Protein AF-A0A930B520-F1 (afdb_monomer_lite)

Radius of gyration: 23.23 Å; chains: 1; bounding box: 49×53×53 Å

Structure (mmCIF, N/CA/C/O backbone):
data_AF-A0A930B520-F1
#
_entry.id   AF-A0A930B520-F1
#
loop_
_atom_site.group_PDB
_atom_site.id
_atom_site.type_symbol
_atom_site.label_atom_id
_atom_site.label_alt_id
_atom_site.label_comp_id
_atom_site.label_asym_id
_atom_site.label_entity_id
_atom_site.label_seq_id
_atom_site.pdbx_PDB_ins_code
_atom_site.Cartn_x
_atom_site.Cartn_y
_atom_site.Cartn_z
_atom_site.occupancy
_atom_site.B_iso_or_equiv
_atom_site.auth_seq_id
_atom_site.auth_comp_id
_atom_site.auth_asym_id
_atom_site.auth_atom_id
_atom_site.pdbx_PDB_model_num
ATOM 1 N N . MET A 1 1 ? 3.966 -37.424 24.010 1.00 57.81 1 MET A N 1
ATOM 2 C CA . MET A 1 1 ? 2.888 -38.145 23.291 1.00 57.81 1 MET A CA 1
ATOM 3 C C . MET A 1 1 ? 1.777 -37.224 22.773 1.00 57.81 1 MET A C 1
ATOM 5 O O . MET A 1 1 ? 1.459 -37.321 21.598 1.00 57.81 1 MET A O 1
ATOM 9 N N . LYS A 1 2 ? 1.246 -36.278 23.573 1.00 58.19 2 LYS A N 1
ATOM 10 C CA . LYS A 1 2 ? 0.213 -35.315 23.119 1.00 58.19 2 LYS A CA 1
ATOM 11 C C . LYS A 1 2 ? 0.650 -34.439 21.928 1.00 58.19 2 LYS A C 1
ATOM 13 O O . LYS A 1 2 ? -0.124 -34.277 21.002 1.00 58.19 2 LYS A O 1
ATOM 18 N N . LEU A 1 3 ? 1.906 -33.977 21.903 1.00 71.31 3 LEU A N 1
ATOM 19 C CA . LEU A 1 3 ? 2.440 -33.111 20.835 1.00 71.31 3 LEU A CA 1
ATOM 20 C C . LEU A 1 3 ? 2.472 -33.784 19.444 1.00 71.31 3 LEU A C 1
ATOM 22 O O . LEU A 1 3 ? 2.159 -33.152 18.444 1.00 71.31 3 LEU A O 1
ATOM 26 N N . ILE A 1 4 ? 2.806 -35.077 19.393 1.00 79.56 4 ILE A N 1
ATOM 27 C CA . ILE A 1 4 ? 2.847 -35.872 18.152 1.00 79.56 4 ILE A CA 1
ATOM 28 C C . ILE A 1 4 ? 1.437 -36.123 17.617 1.00 79.56 4 ILE A C 1
ATOM 30 O O . ILE A 1 4 ? 1.209 -36.034 16.415 1.00 79.56 4 ILE A O 1
ATOM 34 N N . TYR A 1 5 ? 0.476 -36.368 18.509 1.00 79.44 5 TYR A N 1
ATOM 35 C CA . TYR A 1 5 ? -0.920 -36.558 18.124 1.00 79.44 5 TYR A CA 1
ATOM 36 C C . TYR A 1 5 ? -1.526 -35.268 17.556 1.00 79.44 5 TYR A C 1
ATOM 38 O O . TYR A 1 5 ? -2.202 -35.303 16.531 1.00 79.44 5 TYR A O 1
ATOM 46 N N . THR A 1 6 ? -1.213 -34.115 18.159 1.00 76.81 6 THR A N 1
ATOM 47 C CA . THR A 1 6 ? -1.631 -32.807 17.634 1.00 76.81 6 THR A CA 1
ATOM 48 C C . THR A 1 6 ? -1.019 -32.523 16.259 1.00 76.81 6 THR A C 1
ATOM 50 O O . THR A 1 6 ? -1.714 -32.007 15.391 1.00 76.81 6 THR A O 1
ATOM 53 N N . LEU A 1 7 ? 0.244 -32.902 16.028 1.00 77.88 7 LEU A N 1
ATOM 54 C CA . LEU A 1 7 ? 0.922 -32.726 14.738 1.00 77.88 7 LEU A CA 1
ATOM 55 C C . LEU A 1 7 ? 0.317 -33.615 13.633 1.00 77.88 7 LEU A C 1
ATOM 57 O O . LEU A 1 7 ? 0.124 -33.157 12.511 1.00 77.88 7 LEU A O 1
ATOM 61 N N . ILE A 1 8 ? -0.030 -34.865 13.958 1.00 75.56 8 ILE A N 1
ATOM 62 C CA . ILE A 1 8 ? -0.644 -35.824 13.022 1.00 75.56 8 ILE A CA 1
ATOM 63 C C . ILE A 1 8 ? -2.065 -35.396 12.637 1.00 75.56 8 ILE A C 1
ATOM 65 O O . ILE A 1 8 ? -2.412 -35.417 11.460 1.00 75.56 8 ILE A O 1
ATOM 69 N N . VAL A 1 9 ? -2.877 -34.948 13.600 1.00 74.94 9 VAL A N 1
ATOM 70 C CA . VAL A 1 9 ? -4.242 -34.455 13.334 1.00 74.94 9 VAL A CA 1
ATOM 71 C C . VAL A 1 9 ? -4.226 -33.174 12.491 1.00 74.94 9 VAL A C 1
ATOM 73 O O . VAL A 1 9 ? -5.105 -32.985 11.655 1.00 74.94 9 VAL A O 1
ATOM 76 N N . LEU A 1 10 ? -3.206 -32.323 12.653 1.00 72.50 10 LEU A N 1
ATOM 77 C CA . LEU A 1 10 ? -3.020 -31.111 11.849 1.00 72.50 10 LEU A CA 1
ATOM 78 C C . LEU A 1 10 ? -2.583 -31.416 10.401 1.00 72.50 10 LEU A C 1
ATOM 80 O O . LEU A 1 10 ? -2.904 -30.654 9.493 1.00 72.50 10 LEU A O 1
ATOM 84 N N . LEU A 1 11 ? -1.871 -32.529 10.184 1.00 68.25 11 LEU A N 1
ATOM 85 C CA . LEU A 1 11 ? -1.381 -32.968 8.870 1.00 68.25 11 LEU A CA 1
ATOM 86 C C . LEU A 1 11 ? -2.365 -33.881 8.117 1.00 68.25 11 LEU A C 1
ATOM 88 O O . LEU A 1 11 ? -2.302 -33.955 6.892 1.00 68.25 11 LEU A O 1
ATOM 92 N N . LEU A 1 12 ? -3.306 -34.533 8.809 1.00 64.75 12 LEU A N 1
ATOM 93 C CA . LEU A 1 12 ? -4.332 -35.384 8.192 1.00 64.75 12 LEU A CA 1
ATOM 94 C C . LEU A 1 12 ? -5.151 -34.700 7.074 1.00 64.75 12 LEU A C 1
ATOM 96 O O . LEU A 1 12 ? -5.313 -35.315 6.019 1.00 64.75 12 LEU A O 1
ATOM 100 N N . PRO A 1 13 ? -5.645 -33.449 7.225 1.00 62.06 13 PRO A N 1
ATOM 101 C CA . PRO A 1 13 ? -6.385 -32.786 6.150 1.00 62.06 13 PRO A CA 1
ATOM 102 C C . PRO A 1 13 ? -5.514 -32.445 4.928 1.00 62.06 13 PRO A C 1
ATOM 104 O O . PRO A 1 13 ? -6.061 -32.237 3.848 1.00 62.06 13 PRO A O 1
ATOM 107 N N . ALA A 1 14 ? -4.179 -32.444 5.053 1.00 58.47 14 ALA A N 1
ATOM 108 C CA . ALA A 1 14 ? -3.265 -32.232 3.928 1.00 58.47 14 ALA A CA 1
ATOM 109 C C . ALA A 1 14 ? -3.061 -33.496 3.070 1.00 58.47 14 ALA A C 1
ATOM 111 O O . ALA A 1 14 ? -2.701 -33.387 1.901 1.00 58.47 14 ALA A O 1
ATOM 112 N N . MET A 1 15 ? -3.310 -34.691 3.620 1.00 56.66 15 MET A N 1
ATOM 113 C CA . MET A 1 15 ? -3.106 -35.963 2.911 1.00 56.66 15 MET A CA 1
ATOM 114 C C . MET A 1 15 ? -4.348 -36.453 2.144 1.00 56.66 15 MET A C 1
ATOM 116 O O . MET A 1 15 ? -4.240 -37.404 1.376 1.00 56.66 15 MET A O 1
ATOM 120 N N . GLY A 1 16 ? -5.521 -35.832 2.334 1.00 58.41 16 GLY A N 1
ATOM 121 C CA . GLY A 1 16 ? -6.809 -36.420 1.936 1.00 58.41 16 GLY A CA 1
ATOM 122 C C . GLY A 1 16 ? -7.620 -35.729 0.836 1.00 58.41 16 GLY A C 1
ATOM 123 O O . GLY A 1 16 ? -8.688 -36.232 0.511 1.00 58.41 16 GLY A O 1
ATOM 124 N N . MET A 1 17 ? -7.190 -34.601 0.265 1.00 45.59 17 MET A N 1
ATOM 125 C CA . MET A 1 17 ? -7.994 -33.879 -0.738 1.00 45.59 17 MET A CA 1
ATOM 126 C C . MET A 1 17 ? -7.102 -33.289 -1.836 1.00 45.59 17 MET A C 1
ATOM 128 O O . MET A 1 17 ? -6.948 -32.076 -1.958 1.00 45.59 17 MET A O 1
ATOM 132 N N . ALA A 1 18 ? -6.514 -34.150 -2.668 1.00 44.16 18 ALA A N 1
ATOM 133 C CA . ALA A 1 18 ? -6.115 -33.728 -4.005 1.00 44.16 18 ALA A CA 1
ATOM 134 C C . ALA A 1 18 ? -7.405 -33.446 -4.788 1.00 44.16 18 ALA A C 1
ATOM 136 O O . ALA A 1 18 ? -8.053 -34.353 -5.306 1.00 44.16 18 ALA A O 1
ATOM 137 N N . GLN A 1 19 ? -7.826 -32.185 -4.804 1.00 52.44 19 GLN A N 1
ATOM 138 C CA . GLN A 1 19 ? -8.961 -31.733 -5.592 1.00 52.44 19 GLN A CA 1
ATOM 139 C C . GLN A 1 19 ? -8.549 -31.807 -7.070 1.00 52.44 19 GLN A C 1
ATOM 141 O O . GLN A 1 19 ? -7.927 -30.890 -7.601 1.00 52.44 19 GLN A O 1
ATOM 146 N N . SER A 1 20 ? -8.836 -32.931 -7.731 1.00 46.47 20 SER A N 1
ATOM 147 C CA . SER A 1 20 ? -8.718 -33.077 -9.185 1.00 46.47 20 SER A CA 1
ATOM 148 C C . SER A 1 20 ? -9.750 -32.165 -9.850 1.00 46.47 20 SER A C 1
ATOM 150 O O . SER A 1 20 ? -10.877 -32.561 -10.132 1.00 46.47 20 SER A O 1
ATOM 152 N N . GLN A 1 21 ? -9.397 -30.892 -10.013 1.00 51.16 21 GLN A N 1
ATOM 153 C CA . GLN A 1 21 ? -10.277 -29.866 -10.557 1.00 51.16 21 GLN A CA 1
ATOM 154 C C . GLN A 1 21 ? -10.183 -29.891 -12.090 1.00 51.16 21 GLN A C 1
ATOM 156 O O . GLN A 1 21 ? -9.381 -29.185 -12.695 1.00 51.16 21 GLN A O 1
ATOM 161 N N . THR A 1 22 ? -10.980 -30.756 -12.722 1.00 56.88 22 THR A N 1
ATOM 162 C CA . THR A 1 22 ? -11.008 -30.976 -14.182 1.00 56.88 22 THR A CA 1
ATOM 163 C C . THR A 1 22 ? -11.799 -29.886 -14.924 1.00 56.88 22 THR A C 1
ATOM 165 O O . THR A 1 22 ? -12.743 -30.166 -15.658 1.00 56.88 22 THR A O 1
ATOM 168 N N . GLY A 1 23 ? -11.424 -28.620 -14.724 1.00 63.34 23 GLY A N 1
ATOM 169 C CA . GLY A 1 23 ? -11.990 -27.475 -15.441 1.00 63.34 23 GLY A CA 1
ATOM 170 C C . GLY A 1 23 ? -11.914 -26.177 -14.639 1.00 63.34 23 GLY A C 1
ATOM 171 O O . GLY A 1 23 ? -12.100 -26.174 -13.422 1.00 63.34 23 GLY A O 1
ATOM 172 N N . ILE A 1 24 ? -11.650 -25.060 -15.325 1.00 67.00 24 ILE A N 1
ATOM 173 C CA . ILE A 1 24 ? -11.761 -23.724 -14.731 1.00 67.00 24 ILE A CA 1
ATOM 174 C C . ILE A 1 24 ? -13.244 -23.478 -14.453 1.00 67.00 24 ILE A C 1
ATOM 176 O O . ILE A 1 24 ? -14.030 -23.272 -15.374 1.00 67.00 24 ILE A O 1
ATOM 180 N N . ILE A 1 25 ? -13.629 -23.537 -13.180 1.00 68.50 25 ILE A N 1
ATOM 181 C CA . ILE A 1 25 ? -14.979 -23.183 -12.742 1.00 68.50 25 ILE A CA 1
ATOM 182 C C . ILE A 1 25 ? -15.114 -21.663 -12.932 1.00 68.50 25 ILE A C 1
ATOM 184 O O . ILE A 1 25 ? -14.352 -20.924 -12.300 1.00 68.50 25 ILE A O 1
ATOM 188 N N . PRO A 1 26 ? -16.022 -21.168 -13.795 1.00 68.69 26 PRO A N 1
ATOM 189 C CA . PRO A 1 26 ? -16.223 -19.734 -13.963 1.00 68.69 26 PRO A CA 1
ATOM 190 C C . PRO A 1 26 ? -16.649 -19.121 -12.624 1.00 68.69 26 PRO A C 1
ATOM 192 O O . PRO A 1 26 ? -17.489 -19.676 -11.913 1.00 68.69 26 PRO A O 1
ATOM 195 N N . SER A 1 27 ? -16.042 -17.994 -12.245 1.00 66.19 27 SER A N 1
ATOM 196 C CA . SER A 1 27 ? -16.357 -17.330 -10.982 1.00 66.19 27 SER A CA 1
ATOM 197 C C . SER A 1 27 ? -17.813 -16.854 -11.004 1.00 66.19 27 SER A C 1
ATOM 199 O O . SER A 1 27 ? -18.188 -15.966 -11.764 1.00 66.19 27 SER A O 1
ATOM 201 N N . ALA A 1 28 ? -18.658 -17.441 -10.156 1.00 61.91 28 ALA A N 1
ATOM 202 C CA . ALA A 1 28 ? -20.090 -17.134 -10.079 1.00 61.91 28 ALA A CA 1
ATOM 203 C C . ALA A 1 28 ? -20.405 -15.762 -9.429 1.00 61.91 28 ALA A C 1
ATOM 205 O O . ALA A 1 28 ? -21.452 -15.584 -8.812 1.00 61.91 28 ALA A O 1
ATOM 206 N N . GLY A 1 29 ? -19.505 -14.779 -9.532 1.00 70.12 29 GLY A N 1
ATOM 207 C CA . GLY A 1 29 ? -19.604 -13.512 -8.805 1.00 70.12 29 GLY A CA 1
ATOM 208 C C . GLY A 1 29 ? -19.544 -13.691 -7.280 1.00 70.12 29 GLY A C 1
ATOM 209 O O . GLY A 1 29 ? -19.031 -14.688 -6.770 1.00 70.12 29 GLY A O 1
ATOM 210 N N . MET A 1 30 ? -20.055 -12.705 -6.535 1.00 72.69 30 MET A N 1
ATOM 211 C CA . MET A 1 30 ? -20.179 -12.796 -5.075 1.00 72.69 30 MET A CA 1
ATOM 212 C C . MET A 1 30 ? -21.317 -13.756 -4.709 1.00 72.69 30 MET A C 1
ATOM 214 O O . MET A 1 30 ? -22.475 -13.355 -4.614 1.00 72.69 30 MET A O 1
ATOM 218 N N . SER A 1 31 ? -20.992 -15.029 -4.498 1.00 85.56 31 SER A N 1
ATOM 219 C CA . SER A 1 31 ? -21.944 -16.002 -3.960 1.00 85.56 31 SER A CA 1
ATOM 220 C C . SER A 1 31 ? -22.070 -15.856 -2.443 1.00 85.56 31 SER A C 1
ATOM 222 O O . SER A 1 31 ? -21.094 -15.546 -1.753 1.00 85.56 31 SER A O 1
ATOM 224 N N . VAL A 1 32 ? -23.258 -16.136 -1.902 1.00 86.31 32 VAL A N 1
ATOM 225 C CA . VAL A 1 32 ? -23.516 -16.121 -0.449 1.00 86.31 32 VAL A CA 1
ATOM 226 C C . VAL A 1 32 ? -22.542 -17.043 0.292 1.00 86.31 32 VAL A C 1
ATOM 228 O O . VAL A 1 32 ? -22.034 -16.691 1.354 1.00 86.31 32 VAL A O 1
ATOM 231 N N . GLU A 1 33 ? -22.201 -18.180 -0.313 1.00 88.44 33 GLU A N 1
ATOM 232 C CA . GLU A 1 33 ? -21.216 -19.113 0.225 1.00 88.44 33 GLU A CA 1
ATOM 233 C C . GLU A 1 33 ? -19.809 -18.500 0.318 1.00 88.44 33 GLU A C 1
ATOM 235 O O . GLU A 1 33 ? -19.154 -18.632 1.350 1.00 88.44 33 GLU A O 1
ATOM 240 N N . SER A 1 34 ? -19.343 -17.791 -0.719 1.00 87.62 34 SER A N 1
ATOM 241 C CA . SER A 1 34 ? -18.027 -17.133 -0.696 1.00 87.62 34 SER A CA 1
ATOM 242 C C . SER A 1 34 ? -17.933 -16.056 0.388 1.00 87.62 34 SER A C 1
ATOM 244 O O . SER A 1 34 ? -16.927 -15.975 1.096 1.00 87.62 34 SER A O 1
ATOM 246 N N . VAL A 1 35 ? -19.009 -15.287 0.581 1.00 89.69 35 VAL A N 1
ATOM 247 C CA . VAL A 1 35 ? -19.088 -14.251 1.617 1.00 89.69 35 VAL A CA 1
ATOM 248 C C . VAL A 1 35 ? -19.097 -14.884 3.008 1.00 89.69 35 VAL A C 1
ATOM 250 O O . VAL A 1 35 ? -18.314 -14.479 3.865 1.00 89.69 35 VAL A O 1
ATOM 253 N N . LEU A 1 36 ? -19.913 -15.921 3.227 1.00 93.06 36 LEU A N 1
ATOM 254 C CA . LEU A 1 36 ? -19.953 -16.667 4.489 1.00 93.06 36 LEU A CA 1
ATOM 255 C C . LEU A 1 36 ? -18.595 -17.284 4.830 1.00 93.06 36 LEU A C 1
ATOM 257 O O . LEU A 1 36 ? -18.137 -17.156 5.964 1.00 93.06 36 LEU A O 1
ATOM 261 N N . ARG A 1 37 ? -17.922 -17.906 3.855 1.00 92.12 37 ARG A N 1
ATOM 262 C CA . ARG A 1 37 ? -16.565 -18.451 4.024 1.00 92.12 37 ARG A CA 1
ATOM 263 C C . ARG A 1 37 ? -15.565 -17.355 4.407 1.00 92.12 37 ARG A C 1
ATOM 265 O O . ARG A 1 37 ? -14.762 -17.564 5.313 1.00 92.12 37 ARG A O 1
ATOM 272 N N . GLY A 1 38 ? -15.643 -16.180 3.776 1.00 92.19 38 GLY A N 1
ATOM 273 C CA . GLY A 1 38 ? -14.806 -15.022 4.107 1.00 92.19 38 GLY A CA 1
ATOM 274 C C . GLY A 1 38 ? -15.024 -14.511 5.536 1.00 92.19 38 GLY A C 1
ATOM 275 O O . GLY A 1 38 ? -14.061 -14.346 6.286 1.00 92.19 38 GLY A O 1
ATOM 276 N N . VAL A 1 39 ? -16.285 -14.329 5.942 1.00 93.75 39 VAL A N 1
ATOM 277 C CA . VAL A 1 39 ? -16.649 -13.902 7.306 1.00 93.75 39 VAL A CA 1
ATOM 278 C C . VAL A 1 39 ? -16.210 -14.942 8.338 1.00 93.75 39 VAL A C 1
ATOM 280 O O . VAL A 1 39 ? -15.607 -14.584 9.347 1.00 93.75 39 VAL A O 1
ATOM 283 N N . MET A 1 40 ? -16.426 -16.233 8.069 1.00 95.25 40 MET A N 1
ATOM 284 C CA . MET A 1 40 ? -15.957 -17.319 8.932 1.00 95.25 40 MET A CA 1
ATOM 285 C C . MET A 1 40 ? -14.435 -17.301 9.098 1.00 95.25 40 MET A C 1
ATOM 287 O O . MET A 1 40 ? -13.947 -17.385 10.223 1.00 95.25 40 MET A O 1
ATOM 291 N N . GLY A 1 41 ? -13.680 -17.130 8.008 1.00 95.44 41 GLY A N 1
ATOM 292 C CA . GLY A 1 41 ? -12.222 -17.000 8.068 1.00 95.44 41 GLY A CA 1
ATOM 293 C C . GLY A 1 41 ? -11.782 -15.834 8.958 1.00 95.44 41 GLY A C 1
ATOM 294 O O . GLY A 1 41 ? -10.906 -15.992 9.807 1.00 95.44 41 GLY A O 1
ATOM 295 N N . MET A 1 42 ? -12.450 -14.687 8.838 1.00 95.19 42 MET A N 1
ATOM 296 C CA . MET A 1 42 ? -12.189 -13.507 9.662 1.00 95.19 42 MET A CA 1
ATOM 297 C C . MET A 1 42 ? -12.483 -13.760 11.150 1.00 95.19 42 MET A C 1
ATOM 299 O O . MET A 1 42 ? -11.655 -13.436 12.003 1.00 95.19 42 MET A O 1
ATOM 303 N N . CYS A 1 43 ? -13.605 -14.410 11.474 1.00 95.31 43 CYS A N 1
ATOM 304 C CA . CYS A 1 43 ? -13.936 -14.814 12.843 1.00 95.31 43 CYS A CA 1
ATOM 305 C C . CYS A 1 43 ? -12.905 -1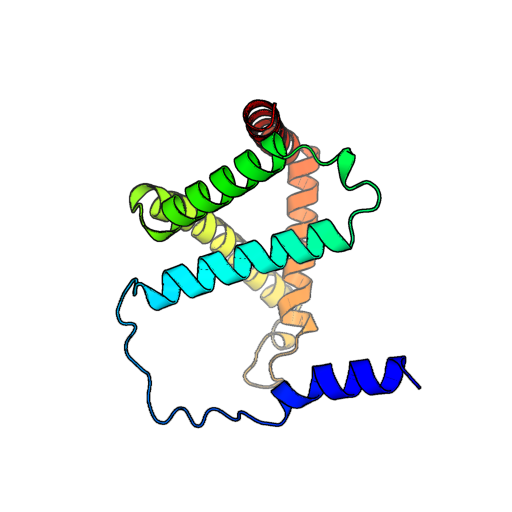5.789 13.429 1.00 95.31 43 CYS A C 1
ATOM 307 O O . CYS A 1 43 ? -12.509 -15.633 14.584 1.00 95.31 43 CYS A O 1
ATOM 309 N N . VAL A 1 44 ? -12.433 -16.763 12.644 1.00 96.81 44 VAL A N 1
ATOM 310 C CA . VAL A 1 44 ? -11.406 -17.722 13.079 1.00 96.81 44 VAL A CA 1
ATOM 311 C C . VAL A 1 44 ? -10.085 -17.012 13.379 1.00 96.81 44 VAL A C 1
ATOM 313 O O . VAL A 1 44 ? -9.489 -17.270 14.423 1.00 96.81 44 VAL A O 1
ATOM 316 N N . LEU A 1 45 ? -9.646 -16.076 12.530 1.00 95.12 45 LEU A N 1
ATOM 317 C CA . LEU A 1 45 ? -8.427 -15.296 12.779 1.00 95.12 45 LEU A CA 1
ATOM 318 C C . LEU A 1 45 ? -8.537 -14.447 14.054 1.00 95.12 45 LEU A C 1
ATOM 320 O O . LEU A 1 45 ? -7.606 -14.434 14.862 1.00 95.12 45 LEU A O 1
ATOM 324 N N . LEU A 1 46 ? -9.684 -13.797 14.281 1.00 94.19 46 LEU A N 1
ATOM 325 C CA . LEU A 1 46 ? -9.940 -13.051 15.518 1.00 94.19 46 LEU A CA 1
ATOM 326 C C . LEU A 1 46 ? -9.961 -13.968 16.748 1.00 94.19 46 LEU A C 1
ATOM 328 O O . LEU A 1 46 ? -9.419 -13.608 17.792 1.00 94.19 46 LEU A O 1
ATOM 332 N N . MET A 1 47 ? -10.536 -15.167 16.630 1.00 93.25 47 MET A N 1
ATOM 333 C CA . MET A 1 47 ? -10.546 -16.162 17.702 1.00 93.25 47 MET A CA 1
ATOM 334 C C . MET A 1 47 ? -9.130 -16.646 18.034 1.00 93.25 47 MET A C 1
ATOM 336 O O . MET A 1 47 ? -8.779 -16.726 19.210 1.00 93.25 47 MET A O 1
ATOM 340 N N . ILE A 1 48 ? -8.296 -16.925 17.028 1.00 94.81 48 ILE A N 1
ATOM 341 C CA . ILE A 1 48 ? -6.890 -17.301 17.233 1.00 94.81 48 ILE A CA 1
ATOM 342 C C . ILE A 1 48 ? -6.148 -16.163 17.946 1.00 94.81 48 ILE A C 1
ATOM 344 O O . ILE A 1 48 ? -5.504 -16.401 18.968 1.00 94.81 48 ILE A O 1
ATOM 348 N N . ALA A 1 49 ? -6.297 -14.920 17.478 1.00 93.31 49 ALA A N 1
ATOM 349 C CA . ALA A 1 49 ? -5.692 -13.755 18.123 1.00 93.31 49 ALA A CA 1
ATOM 350 C C . ALA A 1 49 ? -6.158 -13.587 19.584 1.00 93.31 49 ALA A C 1
ATOM 352 O O . ALA A 1 49 ? -5.351 -13.304 20.469 1.00 93.31 49 ALA A O 1
ATOM 353 N N . PHE A 1 50 ? -7.443 -13.824 19.867 1.00 92.44 50 PHE A N 1
ATOM 354 C CA . PHE A 1 50 ? -7.997 -13.793 21.221 1.00 92.44 50 PHE A CA 1
ATOM 355 C C . PHE A 1 50 ? -7.439 -14.909 22.119 1.00 92.44 50 PHE A C 1
ATOM 357 O O . PHE A 1 50 ? -7.137 -14.667 23.289 1.00 92.44 50 PHE A O 1
ATOM 364 N N . LEU A 1 51 ? -7.271 -16.127 21.592 1.00 93.06 51 LEU A N 1
ATOM 365 C CA . LEU A 1 51 ? -6.749 -17.271 22.344 1.00 93.06 51 LEU A CA 1
ATOM 366 C C . LEU A 1 51 ? -5.285 -17.080 22.755 1.00 93.06 51 LEU A C 1
ATOM 368 O O . LEU A 1 51 ? -4.935 -17.388 23.897 1.00 93.06 51 LEU A O 1
ATOM 372 N N . PHE A 1 52 ? -4.464 -16.538 21.855 1.00 94.50 52 PHE A N 1
ATOM 373 C CA . PHE A 1 52 ? -3.053 -16.237 22.108 1.00 94.50 52 PHE A CA 1
ATOM 374 C C . PHE A 1 52 ? -2.823 -14.890 22.814 1.00 94.50 52 PHE A C 1
ATOM 376 O O . PHE A 1 52 ? -1.686 -14.560 23.149 1.00 94.50 52 PHE A O 1
ATOM 383 N N . SER A 1 53 ? -3.878 -14.115 23.084 1.00 93.00 53 SER A N 1
ATOM 384 C CA . SER A 1 53 ? -3.754 -12.853 23.813 1.00 93.00 53 SER A CA 1
ATOM 385 C C . SER A 1 53 ? -3.416 -13.089 25.285 1.00 93.00 53 SER A C 1
ATOM 387 O O . SER A 1 53 ? -4.130 -13.793 26.006 1.00 93.00 53 SER A O 1
ATOM 389 N N . HIS A 1 54 ? -2.340 -12.443 25.736 1.00 91.19 54 HIS A N 1
ATOM 390 C CA . HIS A 1 54 ? -1.855 -12.507 27.113 1.00 91.19 54 HIS A CA 1
ATOM 391 C C . HIS A 1 54 ? -2.854 -11.909 28.118 1.00 91.19 54 HIS A C 1
ATOM 393 O O . HIS A 1 54 ? -3.061 -12.465 29.193 1.00 91.19 54 HIS A O 1
ATOM 399 N N . ASN A 1 55 ? -3.517 -10.802 27.765 1.00 90.50 55 ASN A N 1
ATOM 400 C CA . ASN A 1 55 ? -4.492 -10.136 28.629 1.00 90.50 55 ASN A CA 1
ATOM 401 C C . ASN A 1 55 ? -5.817 -9.917 27.890 1.00 90.50 55 ASN A C 1
ATOM 403 O O . ASN A 1 55 ? -6.090 -8.853 27.336 1.00 90.50 55 ASN A O 1
ATOM 407 N N . ARG A 1 56 ? -6.667 -10.948 27.922 1.00 86.31 56 ARG A N 1
ATOM 408 C CA . ARG A 1 56 ? -7.957 -10.985 27.212 1.00 86.31 56 ARG A CA 1
ATOM 409 C C . ARG A 1 56 ? -8.947 -9.908 27.663 1.00 86.31 56 ARG A C 1
ATOM 411 O O . ARG A 1 56 ? -9.831 -9.540 26.897 1.00 86.31 56 ARG A O 1
ATOM 418 N N . ARG A 1 57 ? -8.807 -9.398 28.892 1.00 80.62 57 ARG A N 1
ATOM 419 C CA . ARG A 1 57 ? -9.680 -8.349 29.448 1.00 80.62 57 ARG A CA 1
ATOM 420 C C . ARG A 1 57 ? -9.260 -6.938 29.037 1.00 80.62 57 ARG A C 1
ATOM 422 O O . ARG A 1 57 ? -10.100 -6.051 29.034 1.00 80.62 57 ARG A O 1
ATOM 429 N N . ALA A 1 58 ? -7.997 -6.738 28.663 1.00 91.00 58 ALA A N 1
ATOM 430 C CA . ALA A 1 58 ? -7.480 -5.447 28.206 1.00 91.00 58 ALA A CA 1
ATOM 431 C C . ALA A 1 58 ? -7.641 -5.225 26.690 1.00 91.00 58 ALA A C 1
ATOM 433 O O . ALA A 1 58 ? -7.122 -4.250 26.147 1.00 91.00 58 ALA A O 1
ATOM 434 N N . ILE A 1 59 ? -8.337 -6.123 25.984 1.00 89.19 59 ILE A N 1
ATOM 435 C CA . ILE A 1 59 ? -8.561 -5.991 24.543 1.00 89.19 59 ILE A CA 1
ATOM 436 C C . ILE A 1 59 ? -9.542 -4.842 24.287 1.00 89.19 59 ILE A C 1
ATOM 438 O O . ILE A 1 59 ? -10.715 -4.904 24.659 1.00 89.19 59 ILE A O 1
ATOM 442 N N . ALA A 1 60 ? -9.069 -3.803 23.600 1.00 90.88 60 ALA A N 1
ATOM 443 C CA . ALA A 1 60 ? -9.892 -2.685 23.157 1.00 90.88 60 ALA A CA 1
ATOM 444 C C . ALA A 1 60 ? -10.756 -3.090 21.947 1.00 90.88 60 ALA A C 1
ATOM 446 O O . ALA A 1 60 ? -10.409 -2.833 20.795 1.00 90.88 60 ALA A O 1
ATOM 447 N N . TRP A 1 61 ? -11.907 -3.719 22.196 1.00 90.00 61 TRP A N 1
ATOM 448 C CA . TRP A 1 61 ? -12.821 -4.190 21.143 1.00 90.00 61 TRP A CA 1
ATOM 449 C C . TRP A 1 61 ? -13.294 -3.086 20.187 1.00 90.00 61 TRP A C 1
ATOM 451 O O . TRP A 1 61 ? -13.498 -3.356 19.005 1.00 90.00 61 TRP A O 1
ATOM 461 N N . LYS A 1 62 ? -13.386 -1.833 20.660 1.00 90.56 62 LYS A N 1
ATOM 462 C CA . LYS A 1 62 ? -13.655 -0.661 19.810 1.00 90.56 62 LYS A CA 1
ATOM 463 C C . LYS A 1 62 ? -12.570 -0.492 18.739 1.00 90.56 62 LYS A C 1
ATOM 465 O O . LYS A 1 62 ? -12.879 -0.391 17.558 1.00 90.56 62 LYS A O 1
ATOM 470 N N . THR A 1 63 ? -11.302 -0.528 19.142 1.00 91.75 63 THR A N 1
ATOM 471 C CA . THR A 1 63 ? -10.139 -0.433 18.249 1.00 91.75 63 THR A CA 1
ATOM 472 C C . THR A 1 63 ? -10.109 -1.585 17.244 1.00 91.75 63 THR A C 1
ATOM 474 O O . THR A 1 63 ? -9.904 -1.348 16.056 1.00 91.75 63 THR A O 1
ATOM 477 N N . VAL A 1 64 ? -10.378 -2.816 17.691 1.00 92.88 64 VAL A N 1
ATOM 478 C CA . VAL A 1 64 ? -10.439 -3.994 16.807 1.00 92.88 64 VAL A CA 1
ATOM 479 C C . VAL A 1 64 ? -11.547 -3.841 15.758 1.00 92.88 64 VAL A C 1
ATOM 481 O O . VAL A 1 64 ? -11.288 -4.020 14.570 1.00 92.88 64 VAL A O 1
ATOM 484 N N . GLY A 1 65 ? -12.760 -3.459 16.171 1.00 93.19 65 GLY A N 1
ATOM 485 C CA . GLY A 1 65 ? -13.897 -3.274 15.263 1.00 93.19 65 GLY A CA 1
ATOM 486 C C . GLY A 1 65 ? -13.685 -2.148 14.250 1.00 93.19 65 GLY A C 1
ATOM 487 O O . GLY A 1 65 ? -13.988 -2.311 13.067 1.00 93.19 65 GLY A O 1
ATOM 488 N N . ILE A 1 66 ? -13.101 -1.027 14.681 1.00 93.94 66 ILE A N 1
ATOM 489 C CA . ILE A 1 66 ? -12.761 0.082 13.782 1.00 93.94 66 ILE A CA 1
ATOM 490 C C . ILE A 1 66 ? -11.684 -0.341 12.780 1.00 93.94 66 ILE A C 1
ATOM 492 O O . ILE A 1 66 ? -11.845 -0.098 11.586 1.00 93.94 66 ILE A O 1
ATOM 496 N N . GLY A 1 67 ? -10.618 -1.008 13.232 1.00 93.25 67 GLY A N 1
ATOM 497 C CA . GLY A 1 67 ? -9.565 -1.507 12.345 1.00 93.25 67 GLY A CA 1
ATOM 498 C C . GLY A 1 67 ? -10.114 -2.459 11.280 1.00 93.25 67 GLY A C 1
ATOM 499 O O . GLY A 1 67 ? -9.824 -2.293 10.096 1.00 93.25 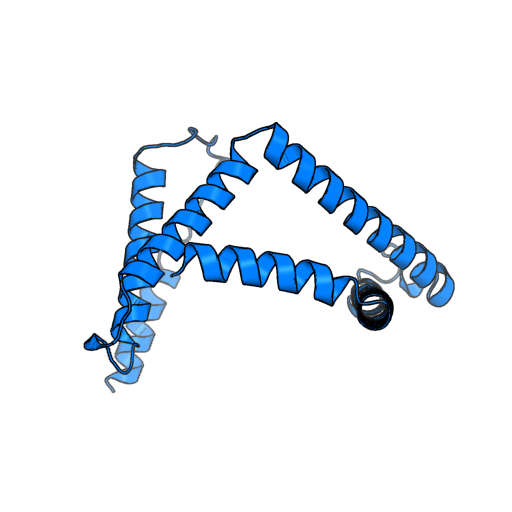67 GLY A O 1
ATOM 500 N N . LEU A 1 68 ? -10.987 -3.388 11.685 1.00 94.62 68 LEU A N 1
ATOM 501 C CA . LEU A 1 68 ? -11.650 -4.317 10.770 1.00 94.62 68 LEU A CA 1
ATOM 502 C C . LEU A 1 68 ? -12.523 -3.590 9.742 1.00 94.62 68 LEU A C 1
ATOM 504 O O . LEU A 1 68 ? -12.503 -3.916 8.556 1.00 94.62 68 LEU A O 1
ATOM 508 N N . THR A 1 69 ? -13.256 -2.573 10.193 1.00 94.56 69 THR A N 1
ATOM 509 C CA . THR A 1 69 ? -14.118 -1.758 9.332 1.00 94.56 69 THR A CA 1
ATOM 510 C C . THR A 1 69 ? -13.299 -0.992 8.298 1.00 94.56 69 THR A C 1
ATOM 512 O O . THR A 1 69 ? -13.642 -1.012 7.120 1.00 94.56 69 THR A O 1
ATOM 515 N N . ILE A 1 70 ? -12.187 -0.367 8.701 1.00 93.75 70 ILE A N 1
ATOM 516 C CA . ILE A 1 70 ? -11.281 0.338 7.782 1.00 93.75 70 ILE A CA 1
ATOM 517 C C . ILE A 1 70 ? -10.699 -0.634 6.751 1.00 93.75 70 ILE A C 1
ATOM 519 O O . ILE A 1 70 ? -10.651 -0.305 5.567 1.00 93.75 70 ILE A O 1
ATOM 523 N N . GLN A 1 71 ? -10.295 -1.836 7.174 1.00 93.56 71 GLN A N 1
ATOM 524 C CA . GLN A 1 71 ? -9.764 -2.856 6.271 1.00 93.56 71 GLN A CA 1
ATOM 525 C C . GLN A 1 71 ? -10.805 -3.299 5.233 1.00 93.56 71 GLN A C 1
ATOM 527 O O . GLN A 1 71 ? -10.489 -3.361 4.045 1.00 93.56 71 GLN A O 1
ATOM 532 N N . LEU A 1 72 ? -12.046 -3.566 5.655 1.00 94.31 72 LEU A N 1
ATOM 533 C CA . LEU A 1 72 ? -13.144 -3.920 4.749 1.00 94.31 72 LEU A CA 1
ATOM 534 C C . LEU A 1 72 ? -13.510 -2.768 3.810 1.00 94.31 72 LEU A C 1
ATOM 536 O O . LEU A 1 72 ? -13.719 -2.993 2.620 1.00 94.31 72 LEU A O 1
ATOM 540 N N . PHE A 1 73 ? -13.551 -1.540 4.326 1.00 94.38 73 PHE A N 1
ATOM 541 C CA . PHE A 1 73 ? -13.847 -0.349 3.537 1.00 94.38 73 PHE A CA 1
ATOM 542 C C . PHE A 1 73 ? -12.790 -0.118 2.454 1.00 94.38 73 PHE A C 1
ATOM 544 O O . PHE A 1 73 ? -13.137 0.105 1.297 1.00 94.38 73 PHE A O 1
ATOM 551 N N . LEU A 1 74 ? -11.505 -0.234 2.800 1.00 92.94 74 LEU A N 1
ATOM 552 C CA . LEU A 1 74 ? -10.408 -0.094 1.846 1.00 92.94 74 LEU A CA 1
ATOM 553 C C . LEU A 1 74 ? -10.421 -1.221 0.806 1.00 92.94 74 LEU A C 1
ATOM 555 O O . LEU A 1 74 ? -10.287 -0.944 -0.383 1.00 92.94 74 LEU A O 1
ATOM 559 N N . ALA A 1 75 ? -10.646 -2.470 1.226 1.00 92.44 75 ALA A N 1
ATOM 560 C CA . ALA A 1 75 ? -10.754 -3.603 0.309 1.00 92.44 75 ALA A CA 1
ATOM 561 C C . ALA A 1 75 ? -11.913 -3.424 -0.684 1.00 92.44 75 ALA A C 1
ATOM 563 O O . ALA A 1 75 ? -11.724 -3.581 -1.888 1.00 92.44 75 ALA A O 1
ATOM 564 N N . PHE A 1 76 ? -13.097 -3.048 -0.196 1.00 93.31 76 PHE A N 1
ATOM 565 C CA . PHE A 1 76 ? -14.250 -2.778 -1.051 1.00 93.31 76 PHE A CA 1
ATOM 566 C C . PHE A 1 76 ? -14.003 -1.587 -1.983 1.00 93.31 76 PHE A C 1
ATOM 568 O O . PHE A 1 76 ? -14.309 -1.673 -3.171 1.00 93.31 76 PHE A O 1
ATOM 575 N N . GLY A 1 77 ? -13.408 -0.508 -1.466 1.00 94.25 77 GLY A N 1
ATOM 576 C CA . GLY A 1 77 ? -13.026 0.666 -2.246 1.00 94.25 77 GLY A CA 1
ATOM 577 C C . GLY A 1 77 ? -12.147 0.286 -3.433 1.00 94.25 77 GLY A C 1
ATOM 578 O O . GLY A 1 77 ? -12.532 0.509 -4.574 1.00 94.25 77 GLY A O 1
ATOM 579 N N . VAL A 1 78 ? -11.014 -0.369 -3.179 1.00 93.44 78 VAL A N 1
ATOM 580 C CA . VAL A 1 78 ? -10.049 -0.732 -4.229 1.00 93.44 78 VAL A CA 1
ATOM 581 C C . VAL A 1 78 ? -10.612 -1.763 -5.218 1.00 93.44 78 VAL A C 1
ATOM 583 O O . VAL A 1 78 ? -10.312 -1.690 -6.406 1.00 93.44 78 VAL A O 1
ATOM 586 N N . LEU A 1 79 ? -11.428 -2.720 -4.759 1.00 90.75 79 LEU A N 1
ATOM 587 C CA . LEU A 1 79 ? -11.928 -3.810 -5.611 1.00 90.75 79 LEU A CA 1
ATOM 588 C C . LEU A 1 79 ? -13.182 -3.455 -6.417 1.00 90.75 79 LEU A C 1
ATOM 590 O O . LEU A 1 79 ? -13.396 -4.037 -7.481 1.00 90.75 79 LEU A O 1
ATOM 594 N N . ARG A 1 80 ? -14.046 -2.565 -5.912 1.00 89.62 80 ARG A N 1
ATOM 595 C CA . ARG A 1 80 ? -15.363 -2.302 -6.515 1.00 89.62 80 ARG A CA 1
ATOM 596 C C . ARG A 1 80 ? -15.511 -0.901 -7.087 1.00 89.62 80 ARG A C 1
ATOM 598 O O . ARG A 1 80 ? -16.302 -0.728 -8.011 1.00 89.62 80 ARG A O 1
ATOM 605 N N . VAL A 1 81 ? -14.807 0.082 -6.536 1.00 95.19 81 VAL A N 1
ATOM 606 C CA . VAL A 1 81 ? -15.002 1.491 -6.876 1.00 95.19 81 VAL A CA 1
ATOM 607 C C . VAL A 1 81 ? -13.980 1.907 -7.932 1.00 95.19 81 VAL A C 1
ATOM 609 O O . VAL A 1 81 ? -12.787 1.978 -7.652 1.00 95.19 81 VAL 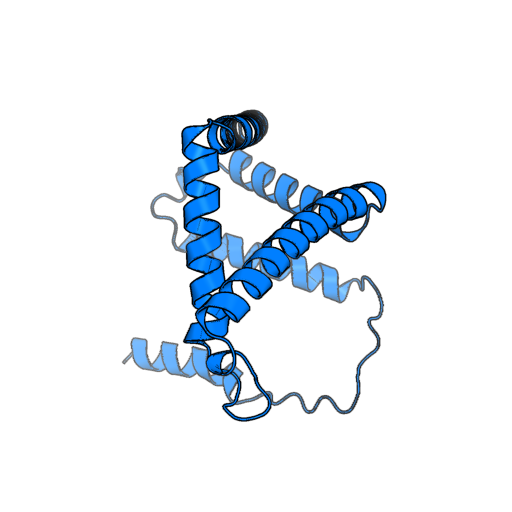A O 1
ATOM 612 N N . GLU A 1 82 ? -14.456 2.194 -9.145 1.00 93.19 82 GLU A N 1
ATOM 613 C CA . GLU A 1 82 ? -13.615 2.445 -10.328 1.00 93.19 82 GLU A CA 1
ATOM 614 C C . GLU A 1 82 ? -12.609 3.579 -10.103 1.00 93.19 82 GLU A C 1
ATOM 616 O O . GLU A 1 82 ? -11.411 3.355 -10.221 1.00 93.19 82 GLU A O 1
ATOM 621 N N . TRP A 1 83 ? -13.062 4.745 -9.633 1.00 94.06 83 TRP A N 1
ATOM 622 C CA . TRP A 1 83 ? -12.160 5.879 -9.391 1.00 94.06 83 TRP A CA 1
ATOM 623 C C . TRP A 1 83 ? -11.089 5.588 -8.326 1.00 94.06 83 TRP A C 1
ATOM 625 O O . TRP A 1 83 ? -9.989 6.133 -8.390 1.00 94.06 83 TRP A O 1
ATOM 635 N N . VAL A 1 84 ? -11.386 4.727 -7.341 1.00 93.62 84 VAL A N 1
ATOM 636 C CA . VAL A 1 84 ? -10.396 4.311 -6.335 1.00 93.62 84 VAL A CA 1
ATOM 637 C C . VAL A 1 84 ? -9.381 3.383 -6.986 1.00 93.62 84 VAL A C 1
ATOM 639 O O . VAL A 1 84 ? -8.184 3.584 -6.809 1.00 93.62 84 VAL A O 1
ATOM 642 N N . ARG A 1 85 ? -9.836 2.397 -7.765 1.00 93.12 85 ARG A N 1
ATOM 643 C CA . ARG A 1 85 ? -8.956 1.497 -8.516 1.00 93.12 85 ARG A CA 1
ATOM 644 C C . ARG A 1 85 ? -8.000 2.280 -9.418 1.00 93.12 85 ARG A C 1
ATOM 646 O O . ARG A 1 85 ? -6.806 1.999 -9.391 1.00 93.12 85 ARG A O 1
ATOM 653 N N . ASP A 1 86 ? -8.495 3.290 -10.126 1.00 94.38 86 ASP A N 1
ATOM 654 C CA . ASP A 1 86 ? -7.695 4.093 -11.055 1.00 94.38 86 ASP A CA 1
ATOM 655 C C . ASP A 1 86 ? -6.559 4.847 -10.331 1.00 94.38 86 ASP A C 1
ATOM 657 O O . ASP A 1 86 ? -5.427 4.885 -10.811 1.00 94.38 86 ASP A O 1
ATOM 661 N N . ILE A 1 87 ? -6.798 5.370 -9.118 1.00 94.75 87 ILE A N 1
ATOM 662 C CA . ILE A 1 87 ? -5.739 5.980 -8.284 1.00 94.75 87 ILE A CA 1
ATOM 663 C C . ILE A 1 87 ? -4.637 4.961 -7.955 1.00 94.75 87 ILE A C 1
ATOM 665 O O . ILE A 1 87 ? -3.445 5.279 -8.017 1.00 94.75 87 ILE A O 1
ATOM 669 N N . PHE A 1 88 ? -5.019 3.733 -7.599 1.00 93.56 88 PHE A N 1
ATOM 670 C CA . PHE A 1 88 ? -4.063 2.666 -7.300 1.00 93.56 88 PHE A CA 1
ATOM 671 C C . PHE A 1 88 ? -3.332 2.177 -8.556 1.00 93.56 88 PHE A C 1
ATOM 673 O O . PHE A 1 88 ? -2.163 1.806 -8.467 1.00 93.56 88 PHE A O 1
ATOM 680 N N . GLU A 1 89 ? -3.970 2.220 -9.724 1.00 94.31 89 GLU A N 1
ATOM 681 C CA . GLU A 1 89 ? -3.353 1.892 -11.010 1.00 94.31 89 GLU A CA 1
ATOM 682 C C . GLU A 1 89 ? -2.303 2.929 -11.424 1.00 94.31 89 GLU A C 1
ATOM 684 O O . GLU A 1 89 ? -1.211 2.560 -11.867 1.00 94.31 89 GLU A O 1
ATOM 689 N N . VAL A 1 90 ? -2.563 4.220 -11.188 1.00 95.50 90 VAL A N 1
ATOM 690 C CA . VAL A 1 90 ? -1.560 5.283 -11.363 1.00 95.50 90 VAL A CA 1
ATOM 691 C C . VAL A 1 90 ? -0.357 5.042 -10.451 1.00 95.50 90 VAL A C 1
ATOM 693 O O . VAL A 1 90 ? 0.788 5.080 -10.910 1.00 95.50 90 VAL A O 1
ATOM 696 N N . ALA A 1 91 ? -0.595 4.736 -9.172 1.00 93.56 91 ALA A N 1
ATOM 697 C CA . ALA A 1 91 ? 0.482 4.401 -8.245 1.00 93.56 91 ALA A CA 1
ATOM 698 C C . ALA A 1 91 ? 1.263 3.158 -8.713 1.00 93.56 91 ALA A C 1
ATOM 700 O O . ALA A 1 91 ? 2.492 3.180 -8.744 1.00 93.56 91 ALA A O 1
ATOM 701 N N . GLY A 1 92 ? 0.570 2.099 -9.140 1.00 95.19 92 GLY A N 1
ATOM 702 C CA . GLY A 1 92 ? 1.183 0.885 -9.683 1.00 95.19 92 GLY A CA 1
ATOM 703 C C . GLY A 1 92 ? 2.042 1.157 -10.919 1.00 95.19 92 GLY A C 1
ATOM 704 O O . GLY A 1 92 ? 3.168 0.670 -11.003 1.00 95.19 92 GLY A O 1
ATOM 705 N N . SER A 1 93 ? 1.565 2.005 -11.829 1.00 95.94 93 SER A N 1
ATOM 706 C CA . SER A 1 93 ? 2.301 2.419 -13.029 1.00 95.94 93 SER A CA 1
ATOM 707 C C . SER A 1 93 ? 3.592 3.165 -12.683 1.00 95.94 93 SER A C 1
ATOM 709 O O . SER A 1 93 ? 4.627 2.931 -13.304 1.00 95.94 93 SER A O 1
ATOM 711 N N . PHE A 1 94 ? 3.577 4.000 -11.641 1.00 93.50 94 PHE A N 1
ATOM 712 C CA . PHE A 1 94 ? 4.788 4.648 -11.130 1.00 93.50 94 PHE A CA 1
ATOM 713 C C . PHE A 1 94 ? 5.809 3.633 -10.584 1.00 93.50 94 PHE A C 1
ATOM 715 O O . PHE A 1 94 ? 7.003 3.738 -10.872 1.00 93.50 94 PHE A O 1
ATOM 722 N N . PHE A 1 95 ? 5.360 2.607 -9.851 1.00 93.31 95 PHE A N 1
ATOM 723 C CA . PHE A 1 95 ? 6.243 1.520 -9.406 1.00 93.31 95 PHE A CA 1
ATOM 724 C C . PHE A 1 95 ? 6.813 0.714 -10.581 1.00 93.31 95 PHE A C 1
ATOM 726 O O . PHE A 1 95 ? 7.997 0.375 -10.562 1.00 93.31 95 PHE A O 1
ATOM 733 N N . LEU A 1 96 ? 6.008 0.434 -11.611 1.00 94.88 96 LEU A N 1
ATOM 734 C CA . LEU A 1 96 ? 6.470 -0.237 -12.830 1.00 94.88 96 LEU A CA 1
ATOM 735 C C . LEU A 1 96 ? 7.546 0.581 -13.552 1.00 94.88 96 LEU A C 1
ATOM 737 O O . LEU A 1 96 ? 8.574 0.024 -13.928 1.00 94.88 96 LEU A O 1
ATOM 741 N N . LEU A 1 97 ? 7.372 1.900 -13.651 1.00 94.81 97 LEU A N 1
ATOM 742 C CA . LEU A 1 97 ? 8.371 2.790 -14.240 1.00 94.81 97 LEU A CA 1
ATOM 743 C C . LEU A 1 97 ? 9.716 2.715 -13.495 1.00 94.81 97 LEU A C 1
ATOM 745 O O . LEU A 1 97 ? 10.774 2.612 -14.117 1.00 94.81 97 LEU A O 1
ATOM 749 N N . ILE A 1 98 ? 9.689 2.705 -12.158 1.00 93.19 98 ILE A N 1
ATOM 750 C CA . ILE A 1 98 ? 10.900 2.530 -11.341 1.00 93.19 98 ILE A CA 1
ATOM 751 C C . ILE A 1 98 ? 11.553 1.162 -11.590 1.00 93.19 98 ILE A C 1
ATOM 753 O O . ILE A 1 98 ? 12.782 1.060 -11.688 1.00 93.19 98 ILE A O 1
ATOM 757 N N . LEU A 1 99 ? 10.747 0.103 -11.700 1.00 93.56 99 LEU A N 1
ATOM 758 C CA . LEU A 1 99 ? 11.248 -1.230 -12.028 1.00 93.56 99 LEU A CA 1
ATOM 759 C C . LEU A 1 99 ? 11.935 -1.245 -13.393 1.00 93.56 99 LEU A C 1
ATOM 761 O O . LEU A 1 99 ? 12.982 -1.874 -13.530 1.00 93.56 99 LEU A O 1
ATOM 765 N N . ASP A 1 100 ? 11.401 -0.532 -14.378 1.00 93.81 100 ASP A N 1
ATOM 766 C CA . ASP A 1 100 ? 11.990 -0.465 -15.712 1.00 93.81 100 ASP A CA 1
ATOM 767 C C . ASP A 1 100 ? 13.307 0.323 -15.730 1.00 93.81 100 ASP A C 1
ATOM 769 O O . ASP A 1 100 ? 14.279 -0.148 -16.326 1.00 93.81 100 ASP A O 1
ATOM 773 N N . PHE A 1 101 ? 13.416 1.428 -14.982 1.00 93.31 101 PHE A N 1
ATOM 774 C CA . PHE A 1 101 ? 14.707 2.101 -14.769 1.00 93.31 101 PHE A CA 1
ATOM 775 C C . PHE A 1 101 ? 15.731 1.184 -14.098 1.00 93.31 101 PHE A C 1
ATOM 777 O O . PHE A 1 101 ? 16.897 1.145 -14.496 1.00 93.31 101 PHE A O 1
ATOM 784 N N . THR A 1 102 ? 15.291 0.395 -13.116 1.00 92.81 102 THR A N 1
ATOM 785 C CA . THR A 1 102 ? 16.171 -0.562 -12.445 1.00 92.81 102 THR A CA 1
ATOM 786 C C . THR A 1 102 ? 16.639 -1.652 -13.407 1.00 92.81 102 THR A C 1
ATOM 788 O O . THR A 1 102 ? 17.826 -1.977 -13.429 1.00 92.81 102 THR A O 1
ATOM 791 N N . LYS A 1 103 ? 15.745 -2.204 -14.237 1.00 90.06 103 LYS A N 1
ATOM 792 C CA . LYS A 1 103 ? 16.106 -3.201 -15.257 1.00 90.06 103 LYS A CA 1
ATOM 793 C C . LYS A 1 103 ? 17.107 -2.631 -16.255 1.00 90.06 103 LYS A C 1
ATOM 795 O O . LYS A 1 103 ? 18.086 -3.302 -16.554 1.00 90.06 103 LYS A O 1
ATOM 800 N N . ALA A 1 104 ? 16.909 -1.399 -16.725 1.00 91.19 104 ALA A N 1
ATOM 801 C CA . ALA A 1 104 ? 17.841 -0.741 -17.637 1.00 91.19 104 ALA A CA 1
ATOM 802 C C . ALA A 1 104 ? 19.240 -0.579 -17.011 1.00 91.19 104 ALA A C 1
ATOM 804 O O . ALA A 1 104 ? 20.236 -0.953 -17.629 1.00 91.19 104 ALA A O 1
ATOM 805 N N . GLY A 1 105 ? 19.319 -0.107 -15.761 1.00 90.75 105 GLY A N 1
ATOM 806 C CA . GLY A 1 105 ? 20.589 0.015 -15.036 1.00 90.75 105 GLY A CA 1
ATOM 807 C C . GLY A 1 105 ? 21.254 -1.335 -14.748 1.00 90.75 105 GLY A C 1
ATOM 808 O O . GLY A 1 105 ? 22.469 -1.474 -14.851 1.00 90.75 105 GLY A O 1
ATOM 809 N N . SER A 1 106 ? 20.459 -2.361 -14.451 1.00 90.50 106 SER A N 1
ATOM 810 C CA . SER A 1 106 ? 20.966 -3.713 -14.200 1.00 90.50 106 SER A CA 1
ATOM 811 C C . SER A 1 106 ? 21.473 -4.364 -15.487 1.00 90.50 106 SER A C 1
ATOM 813 O O . SER A 1 106 ? 22.535 -4.975 -15.475 1.00 90.50 106 SER A O 1
ATOM 815 N N . ASN A 1 107 ? 20.777 -4.168 -16.612 1.00 88.94 107 ASN A N 1
ATOM 816 C CA . ASN A 1 107 ? 21.225 -4.620 -17.929 1.00 88.94 107 ASN A CA 1
ATOM 817 C C . ASN A 1 107 ? 22.542 -3.942 -18.327 1.00 88.94 107 ASN A C 1
ATOM 819 O O . ASN A 1 107 ? 23.404 -4.593 -18.907 1.00 88.94 107 ASN A O 1
ATOM 823 N N . PHE A 1 108 ? 22.731 -2.665 -17.979 1.00 89.38 108 PHE A N 1
ATOM 824 C CA . PHE A 1 108 ? 24.007 -1.974 -18.177 1.00 89.38 108 PHE A CA 1
ATOM 825 C C . PHE A 1 108 ? 25.146 -2.598 -17.351 1.00 89.38 108 PHE A C 1
ATOM 827 O O . PHE A 1 108 ? 26.243 -2.783 -17.870 1.00 89.38 108 PHE A O 1
ATOM 834 N N . LEU A 1 109 ? 24.891 -2.956 -16.088 1.00 89.62 109 LEU A N 1
ATOM 835 C CA . LEU A 1 109 ? 25.908 -3.531 -15.196 1.00 89.62 109 LEU A CA 1
ATOM 836 C C . LEU A 1 109 ? 26.216 -5.009 -15.477 1.00 89.62 109 LEU A C 1
ATOM 838 O O . LEU A 1 109 ? 27.363 -5.431 -15.355 1.00 89.62 109 LEU A O 1
ATOM 842 N N . PHE A 1 110 ? 25.198 -5.803 -15.808 1.00 85.88 110 PHE A N 1
ATOM 843 C CA . PHE A 1 110 ? 25.282 -7.267 -15.832 1.00 85.88 110 PHE A CA 1
ATOM 844 C C . PHE A 1 110 ? 25.055 -7.884 -17.220 1.00 85.88 110 PHE A C 1
ATOM 846 O O . PHE A 1 110 ? 25.364 -9.062 -17.407 1.00 85.88 110 PHE A O 1
ATOM 853 N N . GLY A 1 111 ? 24.561 -7.119 -18.200 1.00 82.06 111 GLY A N 1
ATOM 854 C CA . GLY A 1 111 ? 24.438 -7.512 -19.608 1.00 82.06 111 GLY A CA 1
ATOM 855 C C . GLY A 1 111 ? 23.880 -8.923 -19.809 1.00 82.06 111 GLY A C 1
ATOM 856 O O . GLY A 1 111 ? 22.739 -9.223 -19.459 1.00 82.06 111 GLY A O 1
ATOM 857 N N . ASN A 1 112 ? 24.721 -9.816 -20.335 1.00 77.88 112 ASN A N 1
ATOM 858 C CA . ASN A 1 112 ? 24.356 -11.198 -20.657 1.00 77.88 112 ASN A CA 1
ATOM 859 C C . ASN A 1 112 ? 23.944 -12.049 -19.443 1.00 77.88 112 ASN A C 1
ATOM 861 O O . ASN A 1 112 ? 23.245 -13.039 -19.628 1.00 77.88 112 ASN A O 1
ATOM 865 N N . LEU A 1 113 ? 24.317 -11.674 -18.212 1.00 77.25 113 LEU A N 1
ATOM 866 C CA . LEU A 1 113 ? 23.910 -12.388 -16.991 1.00 77.25 113 LEU A CA 1
ATOM 867 C C . LEU A 1 113 ? 22.432 -12.171 -16.633 1.00 77.25 113 LEU A C 1
ATOM 869 O O . LEU A 1 113 ? 21.881 -12.903 -15.811 1.00 77.25 113 LEU A O 1
ATOM 873 N N . MET A 1 114 ? 21.782 -11.183 -17.254 1.00 73.38 114 MET A N 1
ATOM 874 C CA . MET A 1 114 ? 20.341 -10.957 -17.133 1.00 73.38 114 MET A CA 1
ATOM 875 C C . MET A 1 114 ? 19.524 -11.629 -18.241 1.00 73.38 114 MET A C 1
ATOM 877 O O . MET A 1 114 ? 18.306 -11.771 -18.087 1.00 73.38 114 MET A O 1
ATOM 881 N N . ASN A 1 115 ? 20.173 -12.079 -19.323 1.00 72.88 115 ASN A N 1
ATOM 882 C CA . ASN A 1 115 ? 19.506 -12.762 -20.428 1.00 72.88 115 ASN A CA 1
ATOM 883 C C . ASN A 1 115 ? 19.069 -14.166 -20.010 1.00 72.88 115 ASN A C 1
ATOM 885 O O . ASN A 1 115 ? 19.878 -15.042 -19.701 1.00 72.88 115 ASN A O 1
ATOM 889 N N . ARG A 1 116 ? 17.753 -14.388 -20.051 1.00 70.25 116 ARG A N 1
ATOM 890 C CA . ARG A 1 116 ? 17.142 -15.675 -19.694 1.00 70.25 116 ARG A CA 1
ATOM 891 C C . ARG A 1 116 ? 17.395 -16.760 -20.739 1.00 70.25 116 ARG A C 1
ATOM 893 O O . ARG A 1 116 ? 17.310 -17.936 -20.401 1.00 70.25 116 ARG A O 1
ATOM 900 N N . ASP A 1 117 ? 17.720 -16.360 -21.967 1.00 68.81 117 ASP A N 1
ATOM 901 C CA . ASP A 1 117 ? 17.768 -17.244 -23.135 1.00 68.81 117 ASP A CA 1
ATOM 902 C C . ASP A 1 117 ? 18.963 -18.207 -23.129 1.00 68.81 117 ASP A C 1
ATOM 904 O O . ASP A 1 117 ? 18.892 -19.280 -23.722 1.00 68.81 117 ASP A O 1
ATOM 908 N N . HIS A 1 118 ? 20.053 -17.859 -22.434 1.00 61.81 118 HIS A N 1
ATOM 909 C CA . HIS A 1 118 ? 21.279 -18.668 -22.426 1.00 61.81 118 HIS A CA 1
ATOM 910 C C . HIS A 1 118 ? 21.660 -19.214 -21.048 1.00 61.81 118 HIS A C 1
ATOM 912 O O . HIS A 1 118 ? 22.327 -20.242 -20.971 1.00 61.81 118 HIS A O 1
ATOM 918 N N . ILE A 1 119 ? 21.254 -18.543 -19.963 1.00 64.44 119 ILE A N 1
ATOM 919 C CA . ILE A 1 119 ? 21.756 -18.821 -18.602 1.00 64.44 119 ILE A CA 1
ATOM 920 C C . ILE A 1 119 ? 20.616 -19.085 -17.595 1.00 64.44 119 ILE A C 1
ATOM 922 O O . ILE A 1 119 ? 20.861 -19.369 -16.424 1.00 64.44 119 ILE A O 1
ATOM 926 N N . GLY A 1 120 ? 19.355 -19.047 -18.046 1.00 68.81 120 GLY A N 1
ATOM 927 C CA . GLY A 1 120 ? 18.180 -19.244 -17.196 1.00 68.81 120 GLY A CA 1
ATOM 928 C C . GLY A 1 120 ? 17.858 -18.047 -16.291 1.00 68.81 120 GLY A C 1
ATOM 929 O O . GLY A 1 120 ? 18.502 -16.999 -16.323 1.00 68.81 120 GLY A O 1
ATOM 930 N N . TYR A 1 121 ? 16.797 -18.170 -15.486 1.00 75.94 121 TYR A N 1
ATOM 931 C CA . TYR A 1 121 ? 16.369 -17.120 -14.554 1.00 75.94 121 TYR A CA 1
ATOM 932 C C . TYR A 1 121 ? 17.278 -17.104 -13.313 1.00 75.94 121 TYR A C 1
ATOM 934 O O . TYR A 1 121 ? 17.013 -17.795 -12.327 1.00 75.94 121 TYR A O 1
ATOM 942 N N . ILE A 1 122 ? 18.380 -16.347 -13.361 1.00 82.81 122 ILE A N 1
ATOM 943 C CA . ILE A 1 122 ? 19.270 -16.201 -12.205 1.00 82.81 122 ILE A CA 1
ATOM 944 C C . ILE A 1 122 ? 18.661 -15.199 -11.223 1.00 82.81 122 ILE A C 1
ATOM 946 O O . ILE A 1 122 ? 18.819 -13.983 -11.358 1.00 82.81 122 ILE A O 1
ATOM 950 N N . PHE A 1 123 ? 18.019 -15.745 -10.188 1.00 82.25 123 PHE A N 1
ATOM 951 C CA . PHE A 1 123 ? 17.347 -15.008 -9.113 1.00 82.25 123 PHE A CA 1
ATOM 952 C C . PHE A 1 123 ? 18.140 -13.784 -8.625 1.00 82.25 123 PHE A C 1
ATOM 954 O O . PHE A 1 123 ? 17.599 -12.684 -8.513 1.00 82.25 123 PHE A O 1
ATOM 961 N N . VAL A 1 124 ? 19.440 -13.968 -8.376 1.00 86.12 124 VAL A N 1
ATOM 962 C CA . VAL A 1 124 ? 20.339 -12.944 -7.823 1.00 86.12 124 VAL A CA 1
ATOM 963 C C . VAL A 1 124 ? 20.392 -11.700 -8.715 1.00 86.12 124 VAL A C 1
ATOM 965 O O . VAL A 1 124 ? 20.209 -10.596 -8.212 1.00 86.12 124 VAL A O 1
ATOM 968 N N . PHE A 1 125 ? 20.570 -11.856 -10.028 1.00 85.12 125 PHE A N 1
ATOM 969 C CA . PHE A 1 125 ? 20.709 -10.726 -10.957 1.00 85.12 125 PHE A CA 1
ATOM 970 C C . PHE A 1 125 ? 19.376 -10.086 -11.353 1.00 85.12 125 PHE A C 1
ATOM 972 O O . PHE A 1 125 ? 19.363 -8.990 -11.903 1.00 85.12 125 PHE A O 1
ATOM 979 N N . GLN A 1 126 ? 18.249 -10.737 -11.069 1.00 82.81 126 GLN A N 1
ATOM 980 C CA . GLN A 1 126 ? 16.926 -10.214 -11.419 1.00 82.81 126 GLN A CA 1
ATOM 981 C C . GLN A 1 126 ? 16.223 -9.532 -10.251 1.00 82.81 126 GLN A C 1
ATOM 983 O O . GLN A 1 126 ? 15.421 -8.632 -10.479 1.00 82.81 126 GLN A O 1
ATOM 988 N N . ILE A 1 127 ? 16.509 -9.947 -9.014 1.00 88.94 127 ILE A N 1
ATOM 989 C CA . ILE A 1 127 ? 15.781 -9.468 -7.834 1.00 88.94 127 ILE A CA 1
ATOM 990 C C . ILE A 1 127 ? 16.648 -8.561 -6.960 1.00 88.94 127 ILE A C 1
ATOM 992 O O . ILE A 1 127 ? 16.154 -7.538 -6.481 1.00 88.94 127 ILE A O 1
ATOM 996 N N . LEU A 1 128 ? 17.941 -8.862 -6.773 1.00 92.38 128 LEU A N 1
ATOM 997 C CA . LEU A 1 128 ? 18.789 -8.038 -5.901 1.00 92.38 128 LEU A CA 1
ATOM 998 C C . LEU A 1 128 ? 18.999 -6.608 -6.418 1.00 92.38 128 LEU A C 1
ATOM 1000 O O . LEU A 1 128 ? 18.901 -5.693 -5.598 1.00 92.38 128 LEU A O 1
ATOM 1004 N N . PRO A 1 129 ? 19.233 -6.355 -7.722 1.00 91.88 129 PRO A N 1
ATOM 1005 C CA . PRO A 1 129 ? 19.417 -4.986 -8.201 1.00 91.88 129 PRO A CA 1
ATOM 1006 C C . PRO A 1 129 ? 18.197 -4.099 -7.946 1.00 91.88 129 PRO A C 1
ATOM 1008 O O . PRO A 1 129 ? 18.347 -2.942 -7.558 1.00 91.88 129 PRO A O 1
ATOM 1011 N N . THR A 1 130 ? 16.991 -4.664 -8.066 1.00 93.25 130 THR A N 1
ATOM 1012 C CA . THR A 1 130 ? 15.739 -3.999 -7.688 1.00 93.25 130 THR A CA 1
ATOM 1013 C C . THR A 1 130 ? 15.744 -3.591 -6.221 1.00 93.25 130 THR A C 1
ATOM 1015 O O . THR A 1 130 ? 15.490 -2.430 -5.918 1.00 93.25 130 THR A O 1
ATOM 1018 N N . ILE A 1 131 ? 16.099 -4.498 -5.309 1.00 93.81 131 ILE A N 1
ATOM 1019 C CA . ILE A 1 131 ? 16.162 -4.194 -3.871 1.00 93.81 131 ILE A CA 1
ATOM 1020 C C . ILE A 1 131 ? 17.186 -3.086 -3.586 1.00 93.81 131 ILE A C 1
ATOM 1022 O O . ILE A 1 131 ? 16.879 -2.153 -2.846 1.00 93.81 131 ILE A O 1
ATOM 1026 N N . ILE A 1 132 ? 18.380 -3.155 -4.184 1.00 93.62 132 ILE A N 1
ATOM 1027 C CA . ILE A 1 132 ? 19.448 -2.163 -3.979 1.00 93.62 132 ILE A CA 1
ATOM 1028 C C . ILE A 1 132 ? 19.006 -0.783 -4.481 1.00 93.62 132 ILE A C 1
ATOM 1030 O O . ILE A 1 132 ? 19.143 0.207 -3.760 1.00 93.62 132 ILE A O 1
ATOM 1034 N N . PHE A 1 133 ? 18.421 -0.713 -5.679 1.00 94.62 133 PHE A N 1
ATOM 1035 C CA . PHE A 1 133 ? 17.906 0.533 -6.242 1.00 94.62 133 PHE A CA 1
ATOM 1036 C C . PHE A 1 133 ? 16.790 1.128 -5.377 1.00 94.62 133 PHE A C 1
ATOM 1038 O O . PHE A 1 133 ? 16.854 2.301 -5.012 1.00 94.62 133 PHE A O 1
ATOM 1045 N N . PHE A 1 134 ? 15.795 0.321 -4.988 1.00 93.88 134 PHE A N 1
ATOM 1046 C CA . PHE A 1 134 ? 14.711 0.779 -4.117 1.00 93.88 134 PHE A CA 1
ATOM 1047 C C . PHE A 1 134 ? 15.218 1.200 -2.737 1.00 93.88 134 PHE A C 1
ATOM 1049 O O . PHE A 1 134 ? 14.712 2.177 -2.192 1.00 93.88 134 PHE A O 1
ATOM 1056 N N . SER A 1 135 ? 16.227 0.528 -2.180 1.00 95.00 135 SER A N 1
ATOM 1057 C CA . SER A 1 135 ? 16.857 0.930 -0.919 1.00 95.00 135 SER A CA 1
ATOM 1058 C C . SER A 1 135 ? 17.531 2.298 -1.044 1.00 95.00 135 SER A C 1
ATOM 1060 O O . SER A 1 135 ? 17.329 3.159 -0.188 1.00 95.00 135 SER A O 1
ATOM 1062 N N . ALA A 1 136 ? 18.290 2.532 -2.120 1.00 95.94 136 ALA A N 1
ATOM 1063 C CA . ALA A 1 136 ? 18.926 3.822 -2.381 1.00 95.94 136 ALA A CA 1
ATOM 1064 C C . ALA A 1 136 ? 17.886 4.934 -2.606 1.00 95.94 136 ALA A C 1
ATOM 1066 O O . ALA A 1 136 ? 17.961 5.987 -1.974 1.00 95.94 136 ALA A O 1
ATOM 1067 N N . LEU A 1 137 ? 16.866 4.676 -3.431 1.00 95.44 137 LEU A N 1
ATOM 1068 C CA . LEU A 1 137 ? 15.762 5.605 -3.676 1.00 95.44 137 LEU A CA 1
ATOM 1069 C C . LEU A 1 137 ? 15.018 5.942 -2.378 1.00 95.44 137 LEU A C 1
ATOM 1071 O O . LEU A 1 137 ? 14.783 7.109 -2.076 1.00 95.44 137 LEU A O 1
ATOM 1075 N N . THR A 1 138 ? 14.692 4.930 -1.574 1.00 94.56 138 THR A N 1
ATOM 1076 C CA . THR A 1 138 ? 14.005 5.119 -0.291 1.00 94.56 138 THR A CA 1
ATOM 1077 C C . THR A 1 138 ? 14.873 5.919 0.680 1.00 94.56 138 THR A C 1
ATOM 1079 O O . THR A 1 138 ? 14.360 6.813 1.347 1.00 94.56 138 THR A O 1
ATOM 1082 N N . SER A 1 139 ? 16.189 5.679 0.719 1.00 96.69 139 SER A N 1
ATOM 1083 C CA . SER A 1 139 ? 17.132 6.473 1.520 1.00 96.69 139 SER A CA 1
ATOM 1084 C C . SER A 1 139 ? 17.137 7.948 1.110 1.00 96.69 139 SER A C 1
ATOM 1086 O O . SER A 1 139 ? 17.143 8.826 1.971 1.00 96.69 139 SER A O 1
ATOM 1088 N N . ILE A 1 140 ? 17.094 8.235 -0.193 1.00 97.12 140 ILE A N 1
ATOM 1089 C CA . ILE A 1 140 ? 16.994 9.603 -0.716 1.00 97.12 140 ILE A CA 1
ATOM 1090 C C . ILE A 1 140 ? 15.660 10.238 -0.299 1.00 97.12 140 ILE A C 1
ATOM 1092 O O . ILE A 1 140 ? 15.632 11.356 0.212 1.00 97.12 140 ILE A O 1
ATOM 1096 N N . LEU A 1 141 ? 14.548 9.517 -0.448 1.00 96.12 141 LEU A N 1
ATOM 1097 C CA . LEU A 1 141 ? 13.226 9.994 -0.037 1.00 96.12 141 LEU A CA 1
ATOM 1098 C C . LEU A 1 141 ? 13.133 10.243 1.480 1.00 96.12 141 LEU A C 1
ATOM 1100 O O . LEU A 1 141 ? 12.447 11.178 1.898 1.00 96.12 141 LEU A O 1
ATOM 1104 N N . PHE A 1 142 ? 13.826 9.446 2.299 1.00 95.62 142 PHE A N 1
ATOM 1105 C CA . PHE A 1 142 ? 13.973 9.691 3.735 1.00 95.62 142 PHE A CA 1
ATOM 1106 C C . PHE A 1 142 ? 14.810 10.935 4.023 1.00 95.62 142 PHE A C 1
ATOM 1108 O O . PHE A 1 142 ? 14.424 11.730 4.878 1.00 95.62 142 PHE A O 1
ATOM 1115 N N . TYR A 1 143 ? 15.925 11.134 3.318 1.00 96.19 143 TYR A N 1
ATOM 1116 C CA . TYR A 1 143 ? 16.748 12.334 3.472 1.00 96.19 143 TYR A CA 1
ATOM 1117 C C . TYR A 1 143 ? 15.948 13.611 3.168 1.00 96.19 143 TYR A C 1
ATOM 1119 O O . TYR A 1 143 ? 16.005 14.572 3.930 1.00 96.19 143 TYR A O 1
ATOM 1127 N N . TYR A 1 144 ? 15.122 13.590 2.116 1.00 97.00 144 TYR A N 1
ATOM 1128 C CA . TYR A 1 144 ? 14.259 14.715 1.738 1.00 97.00 144 TYR A CA 1
ATOM 1129 C C . TYR A 1 144 ? 12.977 14.863 2.570 1.00 97.00 144 TYR A C 1
ATOM 1131 O O . TYR A 1 144 ? 12.210 15.798 2.349 1.00 97.00 144 TYR A O 1
ATOM 1139 N N . GLY A 1 145 ? 12.701 13.970 3.521 1.00 95.62 145 GLY A N 1
ATOM 1140 C CA . GLY A 1 145 ? 11.521 14.096 4.379 1.00 95.62 145 GLY A CA 1
ATOM 1141 C C . GLY A 1 145 ? 10.205 13.590 3.767 1.00 95.62 145 GLY A C 1
ATOM 1142 O O . GLY A 1 145 ? 9.163 13.680 4.420 1.00 95.62 145 GLY A O 1
ATOM 1143 N N . ILE A 1 146 ? 10.207 13.059 2.539 1.00 96.19 146 ILE A N 1
ATOM 1144 C CA . ILE A 1 146 ? 8.981 12.697 1.800 1.00 96.19 146 ILE A CA 1
ATOM 1145 C C . ILE A 1 146 ? 8.254 11.538 2.488 1.00 96.19 146 ILE A C 1
ATOM 1147 O O . ILE A 1 146 ? 7.044 11.608 2.725 1.00 96.19 146 ILE A O 1
ATOM 1151 N N . ILE A 1 147 ? 8.992 10.490 2.875 1.00 95.06 147 ILE A N 1
ATOM 1152 C CA . ILE A 1 147 ? 8.417 9.345 3.598 1.00 95.06 147 ILE A CA 1
ATOM 1153 C C . ILE A 1 147 ? 7.844 9.797 4.940 1.00 95.06 147 ILE A C 1
ATOM 1155 O O . ILE A 1 147 ? 6.787 9.327 5.353 1.00 95.06 147 ILE A O 1
ATOM 1159 N N . GLN A 1 148 ? 8.497 10.737 5.621 1.00 95.62 148 GLN A N 1
ATOM 1160 C CA . GLN A 1 148 ? 8.055 11.252 6.912 1.00 95.62 148 GLN A CA 1
ATOM 1161 C C . GLN A 1 148 ? 6.734 12.012 6.790 1.00 95.62 148 GLN A C 1
ATOM 1163 O O . GLN A 1 148 ? 5.861 11.844 7.640 1.00 95.62 148 GLN A O 1
ATOM 1168 N N . VAL A 1 149 ? 6.555 12.818 5.740 1.00 96.50 149 VAL A N 1
ATOM 1169 C CA . VAL A 1 149 ? 5.281 13.510 5.486 1.00 96.50 149 VAL A CA 1
ATOM 1170 C C . VAL A 1 149 ? 4.168 12.493 5.228 1.00 96.50 149 VAL A C 1
ATOM 1172 O O . VAL A 1 149 ? 3.120 12.554 5.873 1.00 96.50 149 VAL A O 1
ATOM 1175 N N . PHE A 1 150 ? 4.414 11.516 4.353 1.00 94.50 150 PHE A N 1
ATOM 1176 C CA . PHE A 1 150 ? 3.427 10.496 4.000 1.00 94.50 150 PHE A CA 1
ATOM 1177 C C . PHE A 1 150 ? 3.039 9.613 5.197 1.00 94.50 150 PHE A C 1
ATOM 1179 O O . PHE A 1 150 ? 1.861 9.445 5.511 1.00 94.50 150 PHE A O 1
ATOM 1186 N N . THR A 1 151 ? 4.029 9.097 5.925 1.00 95.19 151 THR A N 1
ATOM 1187 C CA . THR A 1 151 ? 3.800 8.252 7.107 1.00 95.19 151 THR A CA 1
ATOM 1188 C C . THR A 1 151 ? 3.129 9.018 8.241 1.00 95.19 151 THR A C 1
ATOM 1190 O O . THR A 1 151 ? 2.259 8.461 8.906 1.00 95.19 151 THR A O 1
ATOM 1193 N N . ARG A 1 152 ? 3.446 10.306 8.438 1.00 95.69 152 ARG A N 1
ATOM 1194 C CA . ARG A 1 152 ? 2.755 11.155 9.419 1.00 95.69 152 ARG A CA 1
ATOM 1195 C C . ARG A 1 152 ? 1.288 11.357 9.057 1.00 95.69 152 ARG A C 1
ATOM 1197 O O . ARG A 1 152 ? 0.446 11.277 9.948 1.00 95.69 152 ARG A O 1
ATOM 1204 N N . ALA A 1 153 ? 0.975 11.586 7.782 1.00 95.69 153 ALA A N 1
ATOM 1205 C CA . ALA A 1 153 ? -0.404 11.706 7.318 1.00 95.69 153 ALA A CA 1
ATOM 1206 C C . ALA A 1 153 ? -1.193 10.407 7.561 1.00 95.69 153 ALA A C 1
ATOM 1208 O O . ALA A 1 153 ? -2.281 10.449 8.140 1.00 95.69 153 ALA A O 1
ATOM 1209 N N . LEU A 1 154 ? -0.615 9.250 7.214 1.00 93.38 154 LEU A N 1
ATOM 1210 C CA . LEU A 1 154 ? -1.227 7.941 7.470 1.00 93.38 154 LEU A CA 1
ATOM 1211 C C . LEU A 1 154 ? -1.405 7.659 8.967 1.00 93.38 154 LEU A C 1
ATOM 1213 O O . LEU A 1 154 ? -2.482 7.243 9.392 1.00 93.38 154 LEU A O 1
ATOM 1217 N N . ALA A 1 155 ? -0.378 7.916 9.779 1.00 93.56 155 ALA A N 1
ATOM 1218 C CA . ALA A 1 155 ? -0.429 7.712 11.223 1.00 93.56 155 ALA A CA 1
ATOM 1219 C C . ALA A 1 155 ? -1.472 8.617 11.888 1.00 93.56 155 ALA A C 1
ATOM 1221 O O . ALA A 1 155 ? -2.203 8.170 12.771 1.00 93.56 155 ALA A O 1
ATOM 1222 N N . TRP A 1 156 ? -1.580 9.873 11.448 1.00 95.31 156 TRP A N 1
ATOM 1223 C CA . TRP A 1 156 ? -2.609 10.793 11.924 1.00 95.31 156 TRP A CA 1
ATOM 1224 C C . TRP A 1 156 ? -4.014 10.316 11.546 1.00 95.31 156 TRP A C 1
ATOM 1226 O O . TRP A 1 156 ? -4.893 10.295 12.409 1.00 95.31 156 TRP A O 1
ATOM 1236 N N . GLY A 1 157 ? -4.211 9.867 10.300 1.00 93.25 157 GLY A N 1
ATOM 1237 C CA . GLY A 1 157 ? -5.480 9.304 9.835 1.00 93.25 157 GLY A CA 1
ATOM 1238 C C . GLY A 1 157 ? -5.905 8.091 10.662 1.00 93.25 157 GLY A 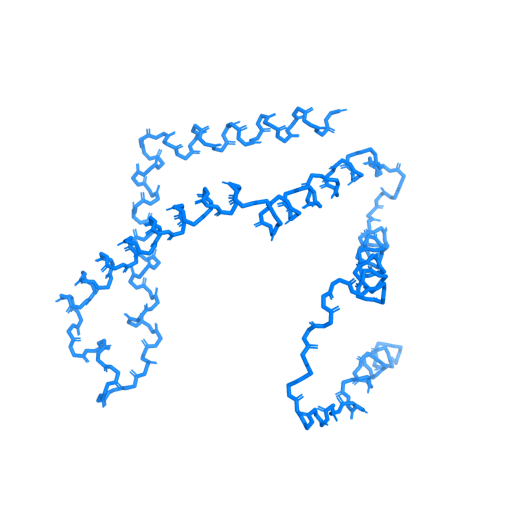C 1
ATOM 1239 O O . GLY A 1 157 ? -6.990 8.086 11.240 1.00 93.25 157 GLY A O 1
ATOM 1240 N N . LEU A 1 158 ? -5.010 7.112 10.815 1.00 90.81 158 LEU A N 1
ATOM 1241 C CA . LEU A 1 158 ? -5.269 5.916 11.617 1.00 90.81 158 LEU A CA 1
ATOM 1242 C C . LEU A 1 158 ? -5.499 6.250 13.093 1.00 90.81 158 LEU A C 1
ATOM 1244 O O . LEU A 1 158 ? -6.474 5.784 13.672 1.00 90.81 158 LEU A O 1
ATOM 1248 N N . SER A 1 159 ? -4.654 7.084 13.709 1.00 90.31 159 SER A N 1
ATOM 1249 C CA . SER A 1 159 ? -4.797 7.453 15.124 1.00 90.31 159 SER A CA 1
ATOM 1250 C C . SER A 1 159 ? -6.111 8.179 15.398 1.00 90.31 159 SER A C 1
ATOM 1252 O O . SER A 1 159 ? -6.712 7.980 16.453 1.00 90.31 159 SER A O 1
ATOM 1254 N N . LYS A 1 160 ? -6.576 9.008 14.458 1.00 89.94 160 LYS A N 1
ATOM 1255 C CA . LYS A 1 160 ? -7.851 9.708 14.592 1.00 89.94 160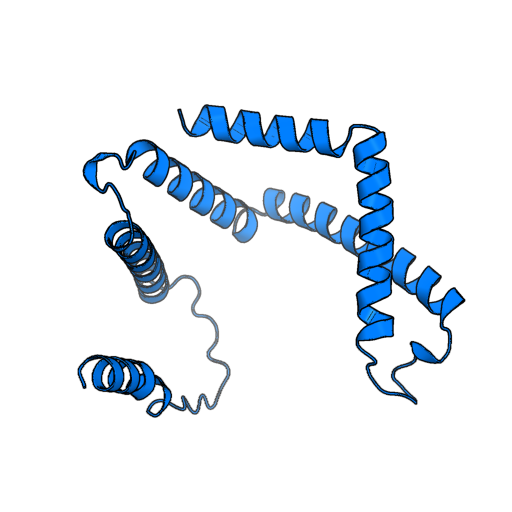 LYS A CA 1
ATOM 1256 C C . LYS A 1 160 ? -9.038 8.766 14.444 1.00 89.94 160 LYS A C 1
ATOM 1258 O O . LYS A 1 160 ? -9.998 8.916 15.189 1.00 89.94 160 LYS A O 1
ATOM 1263 N N . SER A 1 161 ? -8.965 7.797 13.533 1.00 87.00 161 SER A N 1
ATOM 1264 C CA . SER A 1 161 ? -10.025 6.802 13.380 1.00 87.00 161 SER A CA 1
ATOM 1265 C C . SER A 1 161 ? -10.098 5.839 14.564 1.00 87.00 161 SER A C 1
ATOM 1267 O O . SER A 1 161 ? -11.193 5.463 14.953 1.00 87.00 161 SER A O 1
ATOM 1269 N N . LEU A 1 162 ? -8.960 5.445 15.145 1.00 83.56 162 LEU A N 1
ATOM 1270 C CA . LEU A 1 162 ? -8.884 4.382 16.156 1.00 83.56 162 LEU A CA 1
ATOM 1271 C C . LEU A 1 162 ? -9.190 4.832 17.599 1.00 83.56 162 LEU A C 1
ATOM 1273 O O . LEU A 1 162 ? -9.333 3.970 18.471 1.00 83.56 162 LEU A O 1
ATOM 1277 N N . LYS A 1 163 ? -9.255 6.148 17.849 1.00 71.38 163 LYS A N 1
ATOM 1278 C CA . LYS A 1 163 ? -9.632 6.749 19.141 1.00 71.38 163 LYS A CA 1
ATOM 1279 C C . LYS A 1 163 ? -11.132 6.636 19.412 1.00 71.38 163 LYS A C 1
ATOM 1281 O O . LYS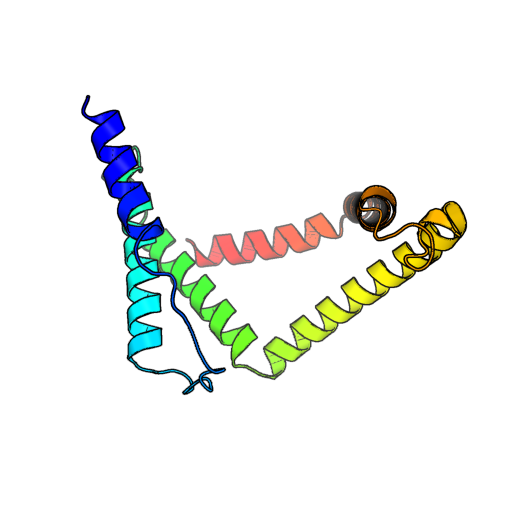 A 1 163 ? -11.495 6.315 20.565 1.00 71.38 163 LYS A O 1
#

Foldseek 3Di:
DVVVVVVCVVCVVVVPDPPPPPDDDPPPPDDPVVVVVVVVVVVVVVVVVCVPDPDNPPDPVLLVVLVVVVVVVLVCCCPPPPVSVVVVVVVVVVVVVLLVVLVVVLCVVPPPVPDCPPNHHPVCSNPVSSVVSVVVVVVVCVVVCNVVVVVVVVCVVSVVSSD

Sequence (163 aa):
MKLIYTLIVLLLPAMGMAQSQTGIIPSAGMSVESVLRGVMGMCVLLMIAFLFSHNRRAIAWKTVGIGLTIQLFLAFGVLRVEWVRDIFEVAGSFFLLILDFTKAGSNFLFGNLMNRDHIGYIFVFQILPTIIFFSALTSILFYYGIIQVFTRALAWGLSKSLK

Secondary structure (DSSP, 8-state):
-HHHHHHHHHHHHHHS------S-----SS-HHHHHHHHHHHHHHHHHHHHT-S-GGG--HHHHHHHHHHHHHHHHHHHH-HHHHHHHHHHHHHHHHHHHHHHHHHHHHHGGGG-HHHH---HHHHHHHHHHHHHHHHHHHHHTTHHHHHHHHHHHHHHHHH-

pLDDT: mean 85.79, std 12.71, range [44.16, 97.12]